Protein AF-A0A412AUG1-F1 (afdb_monomer_lite)

Radius of gyration: 11.94 Å; chains: 1; bounding box: 28×30×21 Å

Foldseek 3Di:
DPPPDQDPVLLVLLLVCVVVVDDLVVSCVVSVHDSVVSVVSCVVCVVVSPPDDPPDVVVVPDD

Organism: NCBI:txid1535

Sequence (63 aa):
MNYHHLSIEERSCIRKYYVDGLSYREIARLIGRNVSTISREIRRNCTHMYDIPTYYPHTAQKK

pLDDT: mean 73.94, std 16.23, range [43.47, 91.06]

Secondary structure (DSSP, 8-state):
----PPPHHHHHHHHHHHHTT--HHHHHHHHT--HHHHHHHHHHHGGGSSS-----TTGGG--

InterPro domains:
  IPR013324 RNA polymerase sigma factor, region 3/4-like [SSF88659] (4-50)
  IPR025246 Transposase IS30-like HTH domain [PF13936] (3-45)
  IPR036388 Winged helix-like DNA-binding domain superfamily [G3DSA:1.10.10.10] (3-52)
  IPR051917 Transposase/Integrase Enzymes [PTHR10948] (1-62)

Structure (mmCIF, N/CA/C/O backbone):
data_AF-A0A412AUG1-F1
#
_entry.id   AF-A0A412AUG1-F1
#
loop_
_atom_site.group_PDB
_atom_site.id
_atom_site.type_symbol
_atom_site.l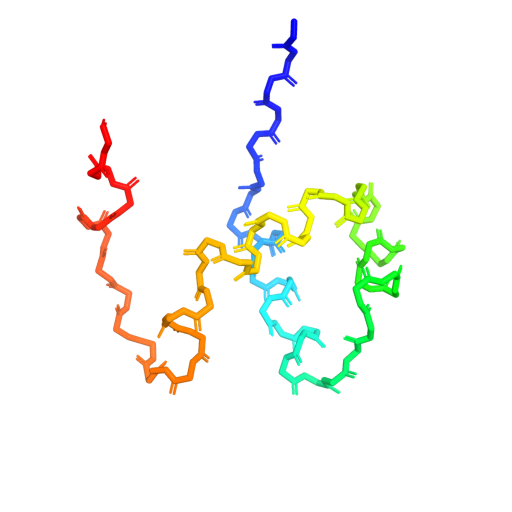abel_atom_id
_atom_site.label_alt_id
_atom_site.label_comp_id
_atom_site.label_asym_id
_atom_site.label_entity_id
_atom_site.label_seq_id
_atom_site.pdbx_PDB_ins_code
_atom_site.Cartn_x
_atom_site.Cartn_y
_atom_site.Cartn_z
_atom_site.occupancy
_atom_site.B_iso_or_equiv
_atom_site.auth_seq_id
_atom_site.auth_comp_id
_atom_site.auth_asym_id
_atom_site.auth_atom_id
_atom_site.pdbx_PDB_model_num
ATOM 1 N N . MET A 1 1 ? -4.877 18.084 11.502 1.00 44.28 1 MET A N 1
ATOM 2 C CA . MET A 1 1 ? -4.558 16.932 10.627 1.00 44.28 1 MET A CA 1
ATOM 3 C C . MET A 1 1 ? -3.421 16.155 11.274 1.00 44.28 1 MET A C 1
ATOM 5 O O . MET A 1 1 ? -2.274 16.542 11.105 1.00 44.28 1 MET A O 1
ATOM 9 N N . ASN A 1 2 ? -3.722 15.122 12.067 1.00 51.09 2 ASN A N 1
ATOM 10 C CA . ASN A 1 2 ? -2.680 14.263 12.635 1.00 51.09 2 ASN A CA 1
ATOM 11 C C . ASN A 1 2 ? -2.203 13.298 11.551 1.00 51.09 2 ASN A C 1
ATOM 13 O O . ASN A 1 2 ? -2.902 12.351 11.184 1.00 51.09 2 ASN A O 1
ATOM 17 N N . TYR A 1 3 ? -1.037 13.587 10.980 1.00 59.06 3 TYR A N 1
ATOM 18 C CA . TYR A 1 3 ? -0.417 12.722 9.992 1.00 59.06 3 TYR A CA 1
ATOM 19 C C . TYR A 1 3 ? 0.227 11.541 10.721 1.00 59.06 3 TYR A C 1
ATOM 21 O O . TYR A 1 3 ? 1.385 11.589 11.126 1.00 59.06 3 TYR A O 1
ATOM 29 N N . HIS A 1 4 ? -0.547 10.477 10.933 1.00 68.75 4 HIS A N 1
ATOM 30 C CA . HIS A 1 4 ? -0.011 9.235 11.477 1.00 68.75 4 HIS A CA 1
ATOM 31 C C . HIS A 1 4 ? 0.806 8.535 10.394 1.00 68.75 4 HIS A C 1
ATOM 33 O O . HIS A 1 4 ? 0.258 7.780 9.583 1.00 68.75 4 HIS A O 1
ATOM 39 N N . HIS A 1 5 ? 2.109 8.820 10.377 1.00 75.69 5 HIS A N 1
ATOM 40 C CA . HIS A 1 5 ? 3.074 8.096 9.562 1.00 75.69 5 HIS A CA 1
ATOM 41 C C . HIS A 1 5 ? 2.928 6.591 9.795 1.00 75.69 5 HIS A C 1
ATOM 43 O O . HIS A 1 5 ? 2.771 6.147 10.932 1.00 75.69 5 HIS A O 1
ATOM 49 N N . LEU A 1 6 ? 2.969 5.822 8.7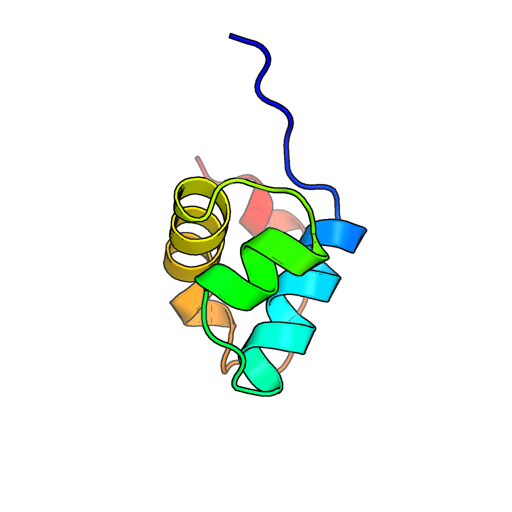05 1.00 77.56 6 LEU A N 1
ATOM 50 C CA . LEU A 1 6 ? 3.039 4.368 8.795 1.00 77.56 6 LEU A CA 1
ATOM 51 C C . LEU A 1 6 ? 4.330 3.992 9.519 1.00 77.56 6 LEU A C 1
ATOM 53 O O . LEU A 1 6 ? 5.411 4.454 9.114 1.00 77.56 6 LEU A O 1
ATOM 57 N N . SER A 1 7 ? 4.208 3.170 10.556 1.00 84.12 7 SER A N 1
ATOM 58 C CA . SER A 1 7 ? 5.356 2.612 11.261 1.00 84.12 7 SER A CA 1
ATOM 59 C C . SER A 1 7 ? 6.148 1.680 10.337 1.00 84.12 7 SER A C 1
ATOM 61 O O . SER A 1 7 ? 5.666 1.236 9.290 1.00 84.12 7 SER A O 1
ATOM 63 N N . ILE A 1 8 ? 7.391 1.384 10.713 1.00 80.31 8 ILE A N 1
ATOM 64 C CA . ILE A 1 8 ? 8.232 0.422 9.986 1.00 80.31 8 ILE A CA 1
ATOM 65 C C . ILE A 1 8 ? 7.576 -0.965 9.948 1.00 80.31 8 ILE A C 1
ATOM 67 O O . ILE A 1 8 ? 7.637 -1.645 8.921 1.00 80.31 8 ILE A O 1
ATOM 71 N N . GLU A 1 9 ? 6.897 -1.358 11.025 1.00 81.06 9 GLU A N 1
ATOM 72 C CA . GLU A 1 9 ? 6.156 -2.617 11.092 1.00 81.06 9 GLU A CA 1
ATOM 73 C C . GLU A 1 9 ? 4.988 -2.631 10.105 1.00 81.06 9 GLU A C 1
ATOM 75 O O . GLU A 1 9 ? 4.875 -3.557 9.306 1.00 81.06 9 GLU A O 1
ATOM 80 N N . GLU A 1 10 ? 4.173 -1.570 10.072 1.00 83.88 10 GLU A N 1
ATOM 81 C CA . GLU A 1 10 ? 3.050 -1.466 9.134 1.00 83.88 10 GLU A CA 1
ATOM 82 C C . GLU A 1 10 ? 3.538 -1.532 7.681 1.00 83.88 10 GLU A C 1
ATOM 84 O O . GLU A 1 10 ? 2.955 -2.248 6.869 1.00 83.88 10 GLU A O 1
ATOM 89 N N . ARG A 1 11 ? 4.642 -0.852 7.343 1.00 85.31 11 ARG A N 1
ATOM 90 C CA . ARG A 1 11 ? 5.238 -0.922 5.995 1.00 85.31 11 ARG A CA 1
ATOM 91 C C . ARG A 1 11 ? 5.761 -2.317 5.661 1.00 85.31 11 ARG A C 1
ATOM 93 O O . ARG A 1 11 ? 5.582 -2.775 4.533 1.00 85.31 11 ARG A O 1
ATOM 100 N N . SER A 1 12 ? 6.365 -3.003 6.629 1.00 84.50 12 SER A N 1
ATOM 101 C CA . SER A 1 12 ? 6.852 -4.377 6.453 1.00 84.50 12 SER A CA 1
ATOM 102 C C . SER A 1 12 ? 5.695 -5.348 6.210 1.00 84.50 12 SER A C 1
ATOM 104 O O . SER A 1 12 ? 5.768 -6.172 5.299 1.00 84.50 12 SER A O 1
ATOM 106 N N . CYS A 1 13 ? 4.591 -5.188 6.945 1.00 86.69 13 CYS A N 1
ATOM 107 C CA . CYS A 1 13 ? 3.350 -5.929 6.730 1.00 86.69 13 CYS A CA 1
ATOM 108 C C . CYS A 1 13 ? 2.748 -5.649 5.346 1.00 86.69 13 CYS A C 1
ATOM 110 O O . CYS A 1 13 ? 2.415 -6.592 4.636 1.00 86.69 13 CYS A O 1
ATOM 112 N N . ILE A 1 14 ? 2.663 -4.378 4.922 1.00 86.75 14 ILE A N 1
ATOM 113 C CA . ILE A 1 14 ? 2.178 -4.007 3.577 1.00 86.75 14 ILE A CA 1
ATOM 114 C C . ILE A 1 14 ? 2.996 -4.719 2.499 1.00 86.75 14 ILE A C 1
ATOM 116 O O . ILE A 1 14 ? 2.417 -5.314 1.591 1.00 86.75 1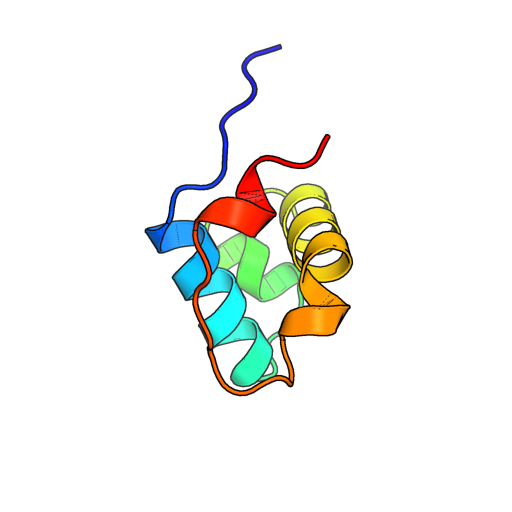4 ILE A O 1
ATOM 120 N N . ARG A 1 15 ? 4.332 -4.677 2.602 1.00 84.69 15 ARG A N 1
ATOM 121 C CA . ARG A 1 15 ? 5.225 -5.331 1.639 1.00 84.69 15 ARG A CA 1
ATOM 122 C C . ARG A 1 15 ? 5.001 -6.838 1.612 1.00 84.69 15 ARG A C 1
ATOM 124 O O . ARG A 1 15 ? 4.832 -7.387 0.530 1.00 84.69 15 ARG A O 1
ATOM 131 N N . LYS A 1 16 ? 4.984 -7.487 2.781 1.00 86.19 16 LYS A N 1
ATOM 132 C CA . LYS A 1 16 ? 4.767 -8.933 2.898 1.00 86.19 16 LYS A CA 1
ATOM 133 C C . LYS A 1 16 ? 3.455 -9.347 2.233 1.00 86.19 16 LYS A C 1
ATOM 135 O O . LYS A 1 16 ? 3.474 -10.142 1.306 1.00 86.19 16 LYS A O 1
ATOM 140 N N . TYR A 1 17 ? 2.345 -8.725 2.624 1.00 87.75 17 TYR A N 1
ATOM 141 C CA . TYR A 1 17 ? 1.032 -9.082 2.096 1.00 87.75 17 TYR A CA 1
ATOM 142 C C . TYR A 1 17 ? 0.878 -8.793 0.600 1.00 87.75 17 TYR A C 1
ATOM 144 O O . TYR A 1 17 ? 0.186 -9.524 -0.103 1.00 87.75 17 TYR A O 1
ATOM 152 N N . TYR A 1 18 ? 1.524 -7.743 0.095 1.00 84.31 18 TYR A N 1
ATOM 153 C CA . TYR A 1 18 ? 1.525 -7.470 -1.338 1.00 84.31 18 TYR A CA 1
ATOM 154 C C . TYR A 1 18 ? 2.311 -8.524 -2.129 1.00 84.31 18 TYR A C 1
ATOM 156 O O . TYR A 1 18 ? 1.853 -8.947 -3.186 1.00 84.31 18 TYR A O 1
ATOM 164 N N . VAL A 1 19 ? 3.470 -8.963 -1.622 1.00 83.69 19 VAL A N 1
ATOM 165 C CA . VAL A 1 19 ? 4.251 -10.062 -2.223 1.00 83.69 19 VAL A CA 1
ATOM 166 C C . VAL A 1 19 ? 3.471 -11.376 -2.181 1.00 83.69 19 VAL A C 1
ATOM 168 O O . VAL A 1 19 ? 3.495 -12.121 -3.156 1.00 83.69 19 VAL A O 1
ATOM 171 N N . ASP A 1 20 ? 2.712 -11.611 -1.110 1.00 85.56 20 ASP A N 1
ATOM 172 C CA . ASP A 1 20 ? 1.803 -12.756 -0.979 1.00 85.56 20 ASP A CA 1
ATOM 173 C C . ASP A 1 20 ? 0.598 -12.683 -1.952 1.00 85.56 20 ASP A C 1
ATOM 175 O O . ASP A 1 20 ? -0.190 -13.622 -2.036 1.00 85.56 20 ASP A O 1
ATOM 179 N N . GLY A 1 21 ? 0.441 -11.583 -2.704 1.00 85.50 21 GLY A N 1
ATOM 180 C CA . GLY A 1 21 ? -0.591 -11.417 -3.734 1.00 85.50 21 GLY A CA 1
ATOM 181 C C . GLY A 1 21 ? -1.952 -10.942 -3.216 1.00 85.50 21 GLY A C 1
ATOM 182 O O . GLY A 1 21 ? -2.938 -10.995 -3.953 1.00 85.50 21 GLY A O 1
ATOM 183 N N . LEU A 1 22 ? -2.034 -10.466 -1.970 1.00 87.62 22 LEU A N 1
ATOM 184 C CA . LEU A 1 22 ? -3.283 -9.975 -1.380 1.00 87.62 22 LEU 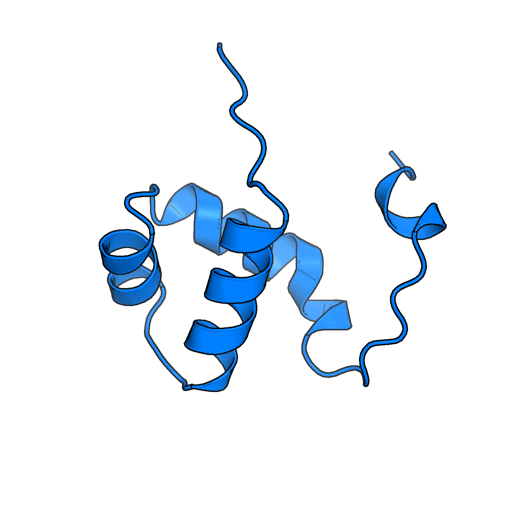A CA 1
ATOM 185 C C . LEU A 1 22 ? -3.749 -8.669 -2.033 1.00 87.62 22 LEU A C 1
ATOM 187 O O . LEU A 1 22 ? -2.958 -7.792 -2.394 1.00 87.62 22 LEU A O 1
ATOM 191 N N . SER A 1 23 ? -5.068 -8.486 -2.119 1.00 87.62 23 SER A N 1
ATOM 192 C CA . SER A 1 23 ? -5.636 -7.247 -2.646 1.00 87.62 23 SER A CA 1
ATOM 193 C C . SER A 1 23 ? -5.453 -6.085 -1.665 1.00 87.62 23 SER A C 1
ATOM 195 O O . SER A 1 23 ? -5.499 -6.249 -0.446 1.00 87.62 23 SER A O 1
ATOM 197 N N . TYR A 1 24 ? -5.361 -4.851 -2.170 1.00 86.94 24 TYR A N 1
ATOM 198 C CA . TYR A 1 24 ? -5.219 -3.656 -1.320 1.00 86.94 24 TYR A CA 1
ATOM 199 C C . TYR A 1 24 ? -6.296 -3.527 -0.234 1.00 86.94 24 TYR A C 1
ATOM 201 O O . TYR A 1 24 ? -6.046 -2.947 0.823 1.00 86.94 24 TYR A O 1
ATOM 209 N N . ARG A 1 25 ? -7.505 -4.045 -0.489 1.00 90.06 25 ARG A N 1
ATOM 210 C CA . ARG A 1 25 ? -8.618 -4.014 0.470 1.00 90.06 25 ARG A CA 1
ATOM 211 C C . ARG A 1 25 ? -8.398 -4.996 1.615 1.00 90.06 25 ARG A C 1
ATOM 213 O O . ARG A 1 25 ? -8.752 -4.672 2.742 1.00 90.06 25 ARG A O 1
ATOM 220 N N . GLU A 1 26 ? -7.817 -6.157 1.345 1.00 89.56 26 GLU A N 1
ATOM 221 C CA . GLU A 1 26 ? -7.485 -7.147 2.372 1.00 89.56 26 GLU A CA 1
ATOM 222 C C . GLU A 1 26 ? -6.335 -6.656 3.241 1.00 89.56 26 GLU A C 1
ATOM 224 O O . GLU A 1 26 ? -6.467 -6.634 4.461 1.00 89.56 26 GLU A O 1
ATOM 229 N N . ILE A 1 27 ? -5.274 -6.129 2.624 1.00 89.31 27 ILE A N 1
ATOM 230 C CA . ILE A 1 27 ? -4.143 -5.525 3.344 1.00 89.31 27 ILE A CA 1
ATOM 231 C C . ILE A 1 27 ? -4.638 -4.391 4.260 1.00 89.31 27 ILE A C 1
ATOM 233 O O . ILE A 1 27 ? -4.244 -4.292 5.420 1.00 89.31 27 ILE A O 1
ATOM 237 N N . ALA A 1 28 ? -5.563 -3.562 3.770 1.00 90.56 28 ALA A N 1
ATOM 238 C CA . ALA A 1 28 ? -6.179 -2.490 4.548 1.00 90.56 28 ALA A CA 1
ATOM 239 C C . ALA A 1 28 ? -6.966 -2.999 5.759 1.00 90.56 28 ALA A C 1
ATOM 241 O O . ALA A 1 28 ? -6.853 -2.416 6.837 1.00 90.56 28 ALA A O 1
ATOM 242 N N . ARG A 1 29 ? -7.724 -4.092 5.604 1.00 91.06 29 ARG A N 1
ATOM 243 C CA . ARG A 1 29 ? -8.439 -4.725 6.722 1.00 91.06 29 ARG A CA 1
ATOM 244 C C . ARG A 1 29 ? -7.476 -5.325 7.745 1.00 91.06 29 ARG A C 1
ATOM 246 O O . ARG A 1 29 ? -7.704 -5.140 8.931 1.00 91.06 29 ARG A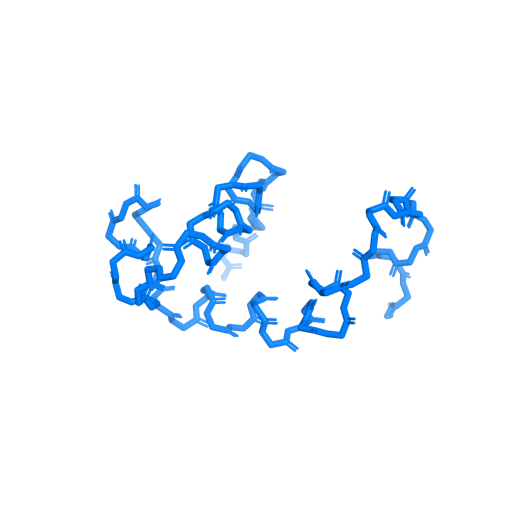 O 1
ATOM 253 N N . LEU A 1 30 ? -6.409 -5.988 7.296 1.00 88.94 30 LEU A N 1
ATOM 254 C CA . LEU A 1 30 ? -5.425 -6.634 8.174 1.00 88.94 30 LEU A CA 1
ATOM 255 C C . LEU A 1 30 ? -4.634 -5.627 9.015 1.00 88.94 30 LEU A C 1
ATOM 257 O O . LEU A 1 30 ? -4.339 -5.889 10.173 1.00 88.94 30 LEU A O 1
ATOM 261 N N . ILE A 1 31 ? -4.301 -4.472 8.438 1.00 87.25 31 ILE A N 1
ATOM 262 C CA . ILE A 1 31 ? -3.511 -3.426 9.108 1.00 87.25 31 ILE A CA 1
ATOM 263 C C . ILE A 1 31 ? -4.420 -2.408 9.823 1.00 87.25 31 ILE A C 1
ATOM 265 O O . ILE A 1 31 ? -3.959 -1.603 10.624 1.00 87.25 31 ILE A O 1
ATOM 269 N N . GLY A 1 32 ? -5.727 -2.414 9.541 1.00 88.25 32 GLY A N 1
ATOM 270 C CA . GLY A 1 32 ? -6.671 -1.442 10.099 1.00 88.25 32 GLY A CA 1
ATOM 271 C C . GLY A 1 32 ? -6.474 -0.023 9.552 1.00 88.25 32 GLY A C 1
ATOM 272 O O . GLY A 1 32 ? -6.792 0.963 10.215 1.00 88.25 32 GLY A O 1
ATOM 273 N N . ARG A 1 33 ? -5.929 0.110 8.336 1.00 87.00 33 ARG A N 1
ATOM 274 C CA . ARG A 1 33 ? -5.652 1.404 7.689 1.00 87.00 33 ARG A CA 1
ATOM 275 C C . ARG A 1 33 ? -6.531 1.603 6.465 1.00 87.00 33 ARG A C 1
ATOM 277 O O . ARG A 1 33 ? -7.021 0.663 5.853 1.00 87.00 33 ARG A O 1
ATOM 284 N N . ASN A 1 34 ? -6.717 2.859 6.066 1.00 89.94 34 ASN A N 1
ATOM 285 C CA . ASN A 1 34 ? -7.487 3.172 4.865 1.00 89.94 34 ASN A CA 1
ATOM 286 C C . ASN A 1 34 ? -6.770 2.647 3.605 1.00 89.94 34 ASN A C 1
ATOM 288 O O . ASN A 1 34 ? -5.568 2.869 3.430 1.00 89.94 34 ASN A O 1
ATOM 292 N N . VAL A 1 35 ? -7.529 2.043 2.688 1.00 89.19 35 VAL A N 1
ATOM 293 C CA . VAL A 1 35 ? -7.054 1.562 1.376 1.00 89.19 35 VAL A CA 1
ATOM 294 C C . VAL A 1 35 ? -6.292 2.651 0.614 1.00 89.19 35 VAL A C 1
ATOM 296 O O . VAL A 1 35 ? -5.274 2.377 -0.012 1.00 89.19 35 VAL A O 1
ATOM 299 N N . SER A 1 36 ? -6.728 3.910 0.714 1.00 87.88 36 SER A N 1
ATOM 300 C CA . SER A 1 36 ? -6.065 5.057 0.083 1.00 87.88 36 SER A CA 1
ATOM 301 C C . SER A 1 36 ? -4.648 5.282 0.608 1.00 87.88 36 SER A C 1
ATOM 303 O O . SER A 1 36 ? -3.767 5.690 -0.146 1.00 87.88 36 SER A O 1
ATOM 305 N N . THR A 1 37 ? -4.415 5.028 1.897 1.00 87.56 37 THR A N 1
ATOM 306 C CA . THR A 1 37 ? -3.094 5.160 2.521 1.00 87.56 37 THR A CA 1
ATOM 307 C C . THR A 1 37 ? -2.168 4.058 2.034 1.00 87.56 37 THR A C 1
ATOM 309 O O . THR A 1 37 ? -1.069 4.363 1.584 1.00 87.56 37 THR A O 1
ATOM 312 N N . ILE A 1 38 ? -2.647 2.815 2.011 1.00 86.06 38 ILE A N 1
ATOM 313 C CA . ILE A 1 38 ? -1.879 1.673 1.499 1.00 86.06 38 ILE A CA 1
ATOM 314 C C . ILE A 1 38 ? -1.576 1.839 0.010 1.00 86.06 38 ILE A C 1
ATOM 316 O O . ILE A 1 38 ? -0.435 1.705 -0.408 1.00 86.06 38 ILE A O 1
ATOM 320 N N . SER A 1 39 ? -2.565 2.234 -0.791 1.00 85.56 39 SER A N 1
ATOM 321 C CA . SER A 1 39 ? -2.380 2.490 -2.221 1.00 85.56 39 SER A CA 1
ATOM 322 C C . SER A 1 39 ? -1.364 3.607 -2.485 1.00 85.56 39 SER A C 1
ATOM 324 O O . SER A 1 39 ? -0.562 3.514 -3.411 1.00 85.56 39 SER A O 1
ATOM 326 N N . ARG A 1 40 ? -1.361 4.679 -1.679 1.00 85.81 40 ARG A N 1
ATOM 327 C CA . ARG A 1 40 ? -0.329 5.725 -1.768 1.00 85.81 40 ARG A CA 1
ATOM 328 C C . ARG A 1 40 ? 1.052 5.207 -1.379 1.00 85.81 40 ARG A C 1
ATOM 330 O O . ARG A 1 40 ? 1.999 5.556 -2.072 1.00 85.81 40 ARG A O 1
ATOM 337 N N . GLU A 1 41 ? 1.161 4.401 -0.327 1.00 85.25 41 GLU A N 1
ATOM 338 C CA . GLU A 1 41 ? 2.435 3.819 0.111 1.00 85.25 41 GLU A CA 1
ATOM 339 C C . GLU A 1 41 ? 3.020 2.893 -0.958 1.00 85.25 41 GLU A C 1
ATOM 341 O O . GLU A 1 41 ? 4.180 3.040 -1.338 1.00 85.25 41 GLU A O 1
ATOM 346 N N . ILE A 1 42 ? 2.190 2.003 -1.504 1.00 80.69 42 ILE A N 1
ATOM 347 C CA . ILE A 1 42 ? 2.583 1.065 -2.556 1.00 80.69 42 ILE A CA 1
ATOM 348 C C . ILE A 1 42 ? 2.969 1.825 -3.821 1.00 80.69 42 ILE A C 1
ATOM 350 O O . ILE A 1 42 ? 4.031 1.575 -4.362 1.00 80.69 42 ILE A O 1
ATOM 354 N N . ARG A 1 43 ? 2.187 2.817 -4.268 1.00 80.81 43 ARG A N 1
ATOM 355 C CA . ARG A 1 43 ? 2.564 3.634 -5.440 1.00 80.81 43 ARG A CA 1
ATOM 356 C C . ARG A 1 43 ? 3.828 4.463 -5.228 1.00 80.81 43 ARG A C 1
ATOM 358 O O . ARG A 1 43 ? 4.528 4.727 -6.193 1.00 80.81 43 ARG A O 1
ATOM 365 N N . ARG A 1 44 ? 4.105 4.916 -4.002 1.00 77.94 44 ARG A N 1
ATOM 366 C CA . ARG A 1 44 ? 5.336 5.662 -3.696 1.00 77.94 44 ARG A CA 1
ATOM 367 C C . ARG A 1 44 ? 6.568 4.766 -3.683 1.00 77.94 44 ARG A C 1
ATOM 369 O O . ARG A 1 44 ? 7.635 5.239 -4.044 1.00 77.94 44 ARG A O 1
ATOM 376 N N . ASN A 1 45 ? 6.413 3.506 -3.287 1.00 72.56 45 ASN A N 1
ATOM 377 C CA . ASN A 1 45 ? 7.510 2.546 -3.188 1.00 72.56 45 ASN A CA 1
ATOM 378 C C . ASN A 1 45 ? 7.510 1.493 -4.315 1.00 72.56 45 ASN A C 1
ATOM 380 O O . ASN A 1 45 ? 8.323 0.575 -4.263 1.00 72.56 45 ASN A O 1
ATOM 384 N N . CYS A 1 46 ? 6.638 1.594 -5.331 1.00 62.28 46 CYS A N 1
ATOM 385 C CA . CYS A 1 46 ? 6.444 0.532 -6.331 1.00 62.28 46 CYS A CA 1
ATOM 386 C C . CYS A 1 46 ? 7.694 0.257 -7.172 1.00 62.28 46 CYS A C 1
ATOM 388 O O . CYS A 1 46 ? 7.923 -0.886 -7.556 1.00 62.28 46 CYS A O 1
ATOM 390 N N . THR A 1 47 ? 8.525 1.273 -7.404 1.00 58.00 47 THR A N 1
ATOM 391 C CA . THR A 1 47 ? 9.816 1.142 -8.088 1.00 58.00 47 THR A CA 1
ATOM 392 C C . THR A 1 47 ? 10.808 0.287 -7.306 1.00 58.00 47 THR A C 1
ATOM 394 O O . THR A 1 47 ? 11.565 -0.446 -7.917 1.00 58.00 47 THR A O 1
ATOM 397 N N . HIS A 1 48 ? 10.754 0.306 -5.973 1.00 55.88 48 HIS A N 1
ATOM 398 C CA . HIS A 1 48 ? 11.669 -0.434 -5.097 1.00 55.88 48 HIS A CA 1
ATOM 399 C C . HIS A 1 48 ? 11.102 -1.773 -4.592 1.00 55.88 48 HIS A C 1
ATOM 401 O O . HIS A 1 48 ? 11.728 -2.437 -3.769 1.00 55.88 48 HIS A O 1
ATOM 407 N N . MET A 1 49 ? 9.900 -2.178 -5.020 1.00 56.50 49 MET A N 1
ATOM 408 C CA . MET A 1 49 ? 9.249 -3.391 -4.500 1.00 56.50 49 MET A CA 1
ATOM 409 C C . MET A 1 49 ? 9.728 -4.688 -5.163 1.00 56.50 49 MET A C 1
ATOM 411 O O . MET A 1 49 ? 9.644 -5.737 -4.525 1.00 56.50 49 MET A O 1
ATOM 415 N N . TYR A 1 50 ? 10.250 -4.608 -6.392 1.00 51.09 50 TYR A N 1
ATOM 416 C CA . TYR A 1 50 ? 10.848 -5.736 -7.123 1.00 51.09 50 TYR A CA 1
ATOM 417 C C . TYR A 1 50 ? 12.379 -5.758 -7.061 1.00 51.09 50 TYR A C 1
ATOM 419 O O . TYR A 1 50 ? 12.987 -6.774 -7.391 1.00 51.09 50 TYR A O 1
ATOM 427 N N . ASP A 1 51 ? 12.996 -4.672 -6.595 1.00 52.44 51 ASP A N 1
ATOM 428 C CA . ASP A 1 51 ? 14.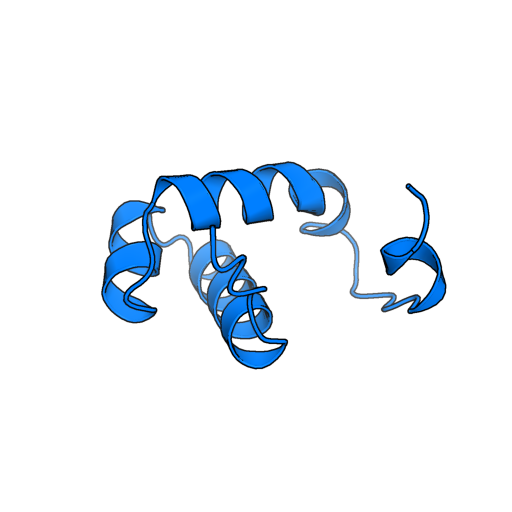423 -4.647 -6.316 1.00 52.44 51 ASP A CA 1
ATOM 429 C C . ASP A 1 51 ? 14.714 -5.452 -5.040 1.00 52.44 51 ASP A C 1
ATOM 431 O O . ASP A 1 51 ? 14.012 -5.367 -4.025 1.00 52.44 51 ASP A O 1
ATOM 435 N N . ILE A 1 52 ? 15.778 -6.253 -5.091 1.00 52.38 52 ILE A N 1
ATOM 436 C CA . ILE A 1 52 ? 16.422 -6.876 -3.927 1.00 52.38 52 ILE A CA 1
ATOM 437 C C . ILE A 1 52 ? 16.560 -5.796 -2.830 1.00 52.38 52 ILE A C 1
ATOM 439 O O . ILE A 1 52 ? 16.899 -4.661 -3.160 1.00 52.38 52 ILE A O 1
ATOM 443 N N . PRO A 1 53 ? 16.274 -6.077 -1.540 1.00 46.88 53 PRO A N 1
ATOM 444 C CA . PRO A 1 53 ? 16.152 -5.038 -0.524 1.00 46.88 53 PRO A CA 1
ATOM 445 C C . PRO A 1 53 ? 17.519 -4.445 -0.172 1.00 46.88 53 PRO A C 1
ATOM 447 O O . PRO A 1 53 ? 18.141 -4.821 0.817 1.00 46.88 53 PRO A O 1
ATOM 450 N N . THR A 1 54 ? 17.974 -3.466 -0.938 1.00 47.47 54 THR A N 1
ATOM 451 C CA . THR A 1 54 ? 19.047 -2.565 -0.529 1.00 47.47 54 THR A CA 1
ATOM 452 C C . THR A 1 54 ? 18.397 -1.416 0.240 1.00 47.47 54 THR A C 1
ATOM 454 O O . THR A 1 54 ? 18.054 -0.370 -0.307 1.00 47.47 54 THR A O 1
ATOM 457 N N . TYR A 1 55 ? 18.136 -1.645 1.532 1.00 44.97 55 TYR A N 1
ATOM 458 C CA . TYR A 1 55 ? 17.676 -0.609 2.458 1.00 44.97 55 TYR A CA 1
ATOM 459 C C . TYR A 1 55 ? 18.746 0.485 2.552 1.00 44.97 55 TYR A C 1
ATOM 461 O O . TYR A 1 55 ? 19.749 0.335 3.246 1.00 44.97 55 TYR A O 1
ATOM 469 N N . TYR A 1 56 ? 18.536 1.588 1.835 1.00 48.25 56 TYR A N 1
ATOM 470 C CA . TYR A 1 56 ? 19.375 2.775 1.911 1.00 48.25 56 TYR A CA 1
ATOM 471 C C . TYR A 1 56 ? 18.633 3.874 2.688 1.00 48.25 56 TYR A C 1
ATOM 473 O O . TYR A 1 56 ? 17.817 4.588 2.109 1.00 48.25 56 TYR A O 1
ATOM 481 N N . PRO A 1 57 ? 18.910 4.062 3.993 1.00 51.84 57 PRO A N 1
ATOM 482 C CA . PRO A 1 57 ? 18.180 5.001 4.855 1.00 51.84 57 PRO A CA 1
ATOM 483 C C . PRO A 1 57 ? 18.244 6.477 4.411 1.00 51.84 57 PRO A C 1
ATOM 485 O O . PRO A 1 57 ? 17.453 7.291 4.878 1.00 51.84 57 PRO A O 1
ATOM 488 N N . HIS A 1 58 ? 19.131 6.832 3.476 1.00 55.75 58 HIS A N 1
ATOM 489 C CA . HIS A 1 58 ? 19.277 8.190 2.945 1.00 55.75 58 HIS A CA 1
ATOM 490 C C . HIS A 1 58 ? 18.280 8.546 1.820 1.00 55.75 58 HIS A C 1
ATOM 492 O O . HIS A 1 58 ? 18.156 9.718 1.466 1.00 55.75 58 HIS A O 1
ATOM 498 N N . THR A 1 59 ? 17.552 7.578 1.248 1.00 57.41 59 THR A N 1
ATOM 499 C CA . THR A 1 59 ? 16.548 7.853 0.197 1.00 57.41 59 THR A CA 1
ATOM 500 C C . THR A 1 59 ? 15.188 8.259 0.770 1.00 57.41 59 THR A C 1
ATOM 502 O O . THR A 1 59 ? 14.388 8.884 0.077 1.00 57.41 59 THR A O 1
ATOM 505 N N . ALA A 1 60 ? 14.950 7.999 2.059 1.00 51.41 60 ALA A N 1
ATOM 506 C CA . ALA A 1 60 ? 13.707 8.335 2.754 1.00 51.41 60 ALA A CA 1
ATOM 507 C C . ALA A 1 60 ? 13.527 9.844 3.041 1.00 51.41 60 ALA A C 1
ATOM 509 O O . ALA A 1 60 ? 12.433 10.259 3.420 1.00 51.41 60 ALA A O 1
ATOM 510 N N . GLN A 1 61 ? 14.570 10.663 2.857 1.00 52.84 61 GLN A N 1
ATOM 511 C CA . GLN A 1 61 ? 14.590 12.099 3.185 1.00 52.84 61 GLN A CA 1
ATOM 512 C C . GLN A 1 61 ? 14.852 13.023 1.983 1.00 52.84 61 GLN A C 1
ATOM 514 O O . GLN A 1 61 ? 15.215 14.180 2.168 1.00 52.84 61 GLN A O 1
ATOM 519 N N . LYS A 1 62 ? 14.658 12.567 0.739 1.00 49.38 62 LYS A N 1
ATOM 520 C CA . LYS A 1 62 ? 14.642 13.483 -0.414 1.00 49.38 62 LYS A CA 1
ATOM 521 C C . LYS A 1 62 ? 13.215 13.919 -0.731 1.00 49.38 62 LYS A C 1
ATOM 523 O O . LYS A 1 62 ? 12.570 13.363 -1.619 1.00 49.38 62 LYS A O 1
ATOM 528 N N . LYS A 1 63 ? 12.732 14.923 -0.003 1.00 43.47 63 LYS A N 1
ATOM 529 C CA . LYS A 1 63 ? 11.716 15.845 -0.508 1.00 43.47 63 LYS A CA 1
ATOM 530 C C . LYS A 1 63 ? 11.852 17.211 0.138 1.00 43.47 63 LYS A C 1
ATOM 532 O O . LYS A 1 63 ? 12.080 17.234 1.364 1.00 43.47 63 LYS A O 1
#